Protein AF-A0A1V5XYQ0-F1 (afdb_monomer)

Secondary structure (DSSP, 8-state):
-EEEEEEEEE--SS--GGGTTPEEEEEEETTSS-EEEEEESS-PPTT-EEEEEETHHHHHHHT-TTSS-SEEEEEE-S-----HHHHTT--

Solvent-accessible surface area (backbone atoms only — not comparable to full-atom values): 5515 Å² total; per-residue (Å²): 117,48,60,24,29,30,76,43,74,58,88,69,92,82,67,66,73,83,59,61,92,60,45,39,30,31,30,30,40,71,91,56,79,72,70,47,70,26,37,48,74,72,77,82,53,75,71,37,39,30,36,29,37,54,44,75,59,13,13,55,70,74,71,43,82,86,46,101,45,51,28,20,34,77,39,75,57,91,77,86,88,73,63,75,81,74,65,71,81,81,123

Foldseek 3Di:
DFKWAFAAWDDDPDDDPVCPPWTWTWIAGPVDDDIDIATEPPDDDHGWIFDKDFDQVSCVLVVHRPDPGGMYTNDTDPDDDDDPVVVPPPD

Structure (mmCIF, N/CA/C/O backbone):
data_AF-A0A1V5XYQ0-F1
#
_entry.id   AF-A0A1V5XYQ0-F1
#
loop_
_atom_site.group_PDB
_atom_site.id
_atom_site.type_symbol
_atom_site.label_atom_id
_atom_site.label_alt_id
_atom_site.label_comp_id
_atom_site.label_asym_id
_atom_site.label_entity_id
_atom_site.label_seq_id
_atom_site.pdbx_PDB_ins_code
_atom_site.Cartn_x
_atom_site.Cartn_y
_atom_site.Cartn_z
_atom_site.occupancy
_atom_site.B_iso_or_equiv
_atom_site.auth_seq_id
_atom_site.auth_comp_id
_atom_site.auth_asym_id
_atom_site.auth_atom_id
_atom_site.pdbx_PDB_model_num
ATOM 1 N N . MET A 1 1 ? 4.118 3.011 9.750 1.00 94.75 1 MET A N 1
ATOM 2 C CA . MET A 1 1 ? 3.034 2.403 8.947 1.00 94.75 1 MET A CA 1
ATOM 3 C C . MET A 1 1 ? 1.849 3.348 8.944 1.00 94.75 1 MET A C 1
ATOM 5 O O . MET A 1 1 ? 1.717 4.105 9.899 1.00 94.75 1 MET A O 1
ATOM 9 N N . ILE A 1 2 ? 1.040 3.359 7.886 1.00 96.06 2 ILE A N 1
ATOM 10 C CA . ILE A 1 2 ? -0.089 4.289 7.735 1.00 96.06 2 ILE A CA 1
ATOM 11 C C . ILE A 1 2 ? -1.341 3.506 7.352 1.00 96.06 2 ILE A C 1
ATOM 13 O O . ILE A 1 2 ? -1.282 2.616 6.508 1.00 96.06 2 ILE A O 1
ATOM 17 N N . ILE A 1 3 ? -2.476 3.853 7.961 1.00 97.56 3 ILE A N 1
ATOM 18 C CA . ILE A 1 3 ? -3.779 3.327 7.554 1.00 97.56 3 ILE A CA 1
ATOM 19 C C . ILE A 1 3 ? -4.312 4.182 6.403 1.00 97.56 3 ILE A C 1
ATOM 21 O O . ILE A 1 3 ? -4.477 5.401 6.530 1.00 97.56 3 ILE A O 1
ATOM 25 N N . ALA A 1 4 ? -4.593 3.537 5.280 1.00 98.31 4 ALA A N 1
ATOM 26 C CA . ALA A 1 4 ? -5.110 4.171 4.080 1.00 98.31 4 ALA A CA 1
ATOM 27 C C . ALA A 1 4 ? -6.313 3.402 3.523 1.00 98.31 4 ALA A C 1
ATOM 29 O O . ALA A 1 4 ? -6.628 2.302 3.965 1.00 98.31 4 ALA A O 1
ATOM 30 N N . LYS A 1 5 ? -7.003 3.995 2.553 1.00 98.38 5 LYS A N 1
ATOM 31 C CA . LYS A 1 5 ? -8.036 3.348 1.746 1.00 98.38 5 LYS A CA 1
ATOM 32 C C . LYS A 1 5 ? -7.569 3.285 0.301 1.00 98.38 5 LYS A C 1
ATOM 34 O O . LYS A 1 5 ? -7.075 4.288 -0.212 1.00 98.38 5 LYS A O 1
ATOM 39 N N . VAL A 1 6 ? -7.754 2.146 -0.355 1.00 98.62 6 VAL A N 1
ATOM 40 C CA . VAL A 1 6 ? -7.511 2.011 -1.794 1.00 98.62 6 VAL A CA 1
ATOM 41 C C . VAL A 1 6 ? -8.600 2.760 -2.553 1.00 98.62 6 VAL A C 1
ATOM 43 O O . VAL A 1 6 ? -9.792 2.523 -2.353 1.00 98.62 6 VAL A O 1
ATOM 46 N N . VAL A 1 7 ? -8.190 3.676 -3.425 1.00 98.50 7 VAL A N 1
ATOM 47 C CA . VAL A 1 7 ? -9.096 4.545 -4.191 1.00 98.50 7 VAL A CA 1
ATOM 48 C C . VAL A 1 7 ? -8.932 4.402 -5.703 1.00 98.50 7 VAL A C 1
ATOM 50 O O . VAL A 1 7 ? -9.710 4.989 -6.447 1.00 98.50 7 VAL A O 1
ATOM 53 N N . GLY A 1 8 ? -7.963 3.616 -6.176 1.00 98.38 8 GLY A N 1
ATOM 54 C CA . GLY A 1 8 ? -7.790 3.363 -7.603 1.00 98.38 8 GLY A CA 1
ATOM 55 C C . GLY A 1 8 ? -6.551 2.543 -7.937 1.00 98.38 8 GLY A C 1
ATOM 56 O O . GLY A 1 8 ? -5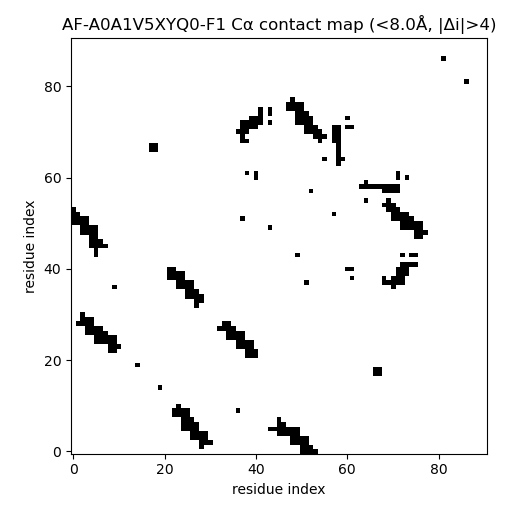.837 2.068 -7.053 1.00 98.38 8 GLY A O 1
ATOM 57 N N . HIS A 1 9 ? -6.286 2.430 -9.234 1.00 97.94 9 HIS A N 1
ATOM 58 C CA . HIS A 1 9 ? -5.115 1.768 -9.802 1.00 97.94 9 HIS A CA 1
ATOM 59 C C . HIS A 1 9 ? -4.283 2.762 -10.614 1.00 97.94 9 HIS A C 1
ATOM 61 O O . HIS A 1 9 ? -4.810 3.746 -11.135 1.00 97.94 9 HIS A O 1
A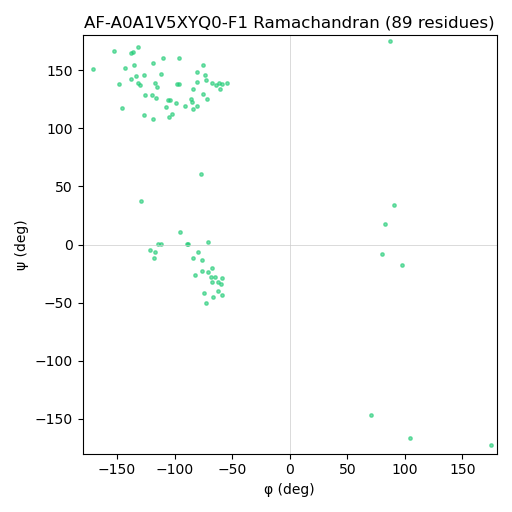TOM 67 N N . VAL A 1 10 ? -2.994 2.468 -10.764 1.00 97.75 10 VAL A N 1
ATOM 68 C CA . VAL A 1 10 ? -2.099 3.171 -11.686 1.00 97.75 10 VAL A CA 1
ATOM 69 C C . VAL A 1 10 ? -1.622 2.195 -12.755 1.00 97.75 10 VAL A C 1
ATOM 71 O O . VAL A 1 10 ? -1.049 1.152 -12.446 1.00 97.75 10 VAL A O 1
ATOM 74 N N . TRP A 1 11 ? -1.804 2.560 -14.024 1.00 96.38 11 TRP A N 1
ATOM 75 C CA . TRP A 1 11 ? -1.232 1.837 -15.158 1.00 96.38 11 TRP A CA 1
ATOM 76 C C . TRP A 1 11 ? -0.095 2.642 -15.773 1.00 96.38 11 TRP A C 1
ATOM 78 O O . TRP A 1 11 ? -0.307 3.731 -16.299 1.00 96.38 11 TRP A O 1
ATOM 88 N N . ALA A 1 12 ? 1.111 2.078 -15.743 1.00 96.12 12 ALA A N 1
ATOM 89 C CA . ALA A 1 12 ? 2.283 2.640 -16.404 1.00 96.12 12 ALA A CA 1
ATOM 90 C C . ALA A 1 12 ? 2.803 1.649 -17.451 1.00 96.12 12 ALA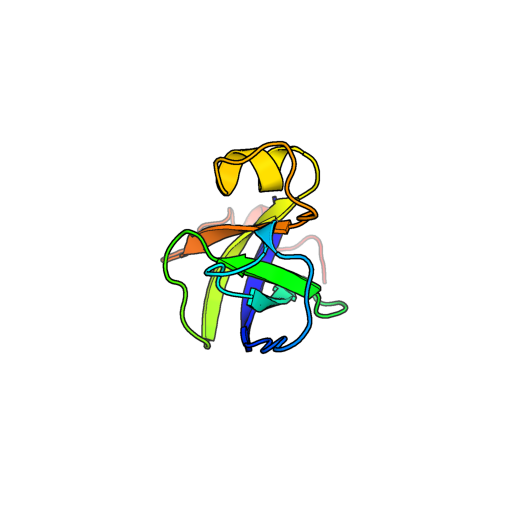 A C 1
ATOM 92 O O . ALA A 1 12 ? 3.350 0.593 -17.117 1.00 96.12 12 ALA A O 1
ATOM 93 N N . THR A 1 13 ? 2.600 1.968 -18.729 1.00 93.38 13 THR A N 1
ATOM 94 C CA . THR A 1 13 ? 3.086 1.161 -19.858 1.00 93.38 13 THR A CA 1
ATOM 95 C C . THR A 1 13 ? 4.591 1.325 -20.044 1.00 93.38 13 THR A C 1
ATOM 97 O O . THR A 1 13 ? 5.293 0.332 -20.200 1.00 93.38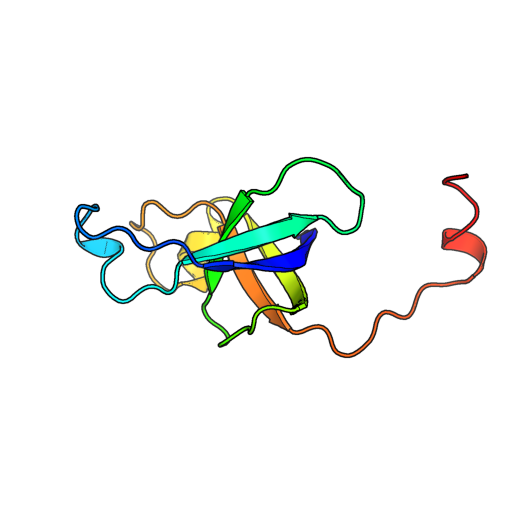 13 THR A O 1
ATOM 100 N N . LYS A 1 14 ? 5.096 2.559 -19.925 1.00 96.88 14 LYS A N 1
ATOM 101 C CA . LYS A 1 14 ? 6.526 2.881 -19.880 1.00 96.88 14 LYS A CA 1
ATOM 102 C C . LYS A 1 14 ? 6.947 3.160 -18.435 1.00 96.88 14 LYS A C 1
ATOM 104 O O . LYS A 1 14 ? 6.511 4.144 -17.847 1.00 96.88 14 LYS A O 1
ATOM 109 N N . LYS A 1 15 ? 7.763 2.277 -17.868 1.00 96.00 15 LYS A N 1
ATOM 110 C CA . LYS A 1 15 ? 8.267 2.315 -16.487 1.00 96.00 15 LYS A CA 1
ATOM 111 C C . LYS A 1 15 ? 9.614 1.602 -16.432 1.00 96.00 15 LYS A C 1
ATOM 113 O O . LYS A 1 15 ? 9.969 0.925 -17.390 1.00 96.00 15 LYS A O 1
ATOM 118 N N . GLU A 1 16 ? 10.340 1.774 -15.336 1.00 96.31 16 GLU A N 1
ATOM 119 C CA . GLU A 1 16 ? 11.562 1.009 -15.088 1.00 96.31 16 GLU A CA 1
ATOM 120 C C . GLU A 1 16 ? 11.222 -0.495 -15.007 1.00 96.31 16 GLU A C 1
ATOM 122 O O . GLU A 1 16 ? 10.161 -0.874 -14.495 1.00 96.31 16 GLU A O 1
ATOM 127 N N . ASP A 1 17 ? 12.073 -1.339 -15.593 1.00 95.25 17 ASP A N 1
ATOM 128 C CA . ASP A 1 17 ? 11.755 -2.745 -15.864 1.00 95.25 17 ASP A CA 1
ATOM 129 C C . ASP A 1 17 ? 11.497 -3.552 -14.586 1.00 95.25 17 ASP A C 1
ATOM 131 O O . ASP A 1 17 ? 10.644 -4.445 -14.575 1.00 95.25 17 ASP A O 1
ATOM 135 N N . SER A 1 18 ? 12.161 -3.212 -13.479 1.00 94.50 18 SER A N 1
ATOM 136 C CA . SER A 1 18 ? 11.983 -3.885 -12.192 1.00 94.50 18 SER A CA 1
ATOM 137 C C . SER A 1 18 ? 10.594 -3.661 -11.572 1.00 94.50 18 SER A C 1
ATOM 139 O O . SER A 1 18 ? 10.142 -4.489 -10.774 1.00 94.50 18 SER A O 1
ATOM 141 N N . LEU A 1 19 ? 9.868 -2.614 -11.995 1.00 95.38 19 LEU A N 1
ATOM 142 C CA . LEU A 1 19 ? 8.465 -2.376 -11.627 1.00 95.38 19 LEU A CA 1
ATOM 143 C C . LEU A 1 19 ? 7.472 -3.222 -12.438 1.00 95.38 19 LEU A C 1
ATOM 145 O O . LEU A 1 19 ? 6.265 -3.189 -12.181 1.00 95.38 19 LEU A O 1
ATOM 149 N N . SER A 1 20 ? 7.934 -3.958 -13.450 1.00 94.00 20 SER A N 1
ATOM 150 C CA . SER A 1 20 ? 7.069 -4.826 -14.243 1.00 94.00 20 SER A CA 1
ATOM 151 C C . SER A 1 20 ? 6.478 -5.961 -13.401 1.00 94.00 20 SER A C 1
ATOM 153 O O . SER A 1 20 ? 7.152 -6.572 -12.575 1.00 94.00 20 SER A O 1
ATOM 155 N N . GLY A 1 21 ? 5.185 -6.230 -13.600 1.00 92.69 21 GLY A N 1
ATOM 156 C CA . GLY A 1 21 ? 4.429 -7.234 -12.845 1.00 92.69 21 GLY A CA 1
ATOM 157 C C . GLY A 1 21 ? 3.955 -6.788 -11.457 1.00 92.69 21 GLY A C 1
ATOM 158 O O . GLY A 1 21 ? 3.150 -7.491 -10.851 1.00 92.69 21 GLY A O 1
ATOM 159 N N . LEU A 1 22 ? 4.387 -5.623 -10.963 1.00 95.81 22 LEU A N 1
ATOM 160 C CA . LEU A 1 22 ? 3.904 -5.078 -9.694 1.00 95.81 22 LEU A CA 1
ATOM 161 C C . LEU A 1 22 ? 2.549 -4.382 -9.874 1.00 95.81 22 LEU A C 1
ATOM 163 O O . LEU A 1 22 ? 2.325 -3.656 -10.846 1.00 95.81 22 LEU A O 1
ATOM 167 N N . LYS A 1 23 ? 1.646 -4.578 -8.910 1.00 97.06 23 LYS A N 1
ATOM 168 C CA . LYS A 1 23 ? 0.351 -3.891 -8.866 1.00 97.06 23 LYS A CA 1
ATOM 169 C C . LYS A 1 23 ? 0.525 -2.526 -8.210 1.00 97.06 23 LYS A C 1
ATOM 171 O O . LYS A 1 23 ? 0.884 -2.452 -7.040 1.00 97.06 23 LYS A O 1
ATOM 176 N N . LEU A 1 24 ? 0.271 -1.451 -8.951 1.00 98.25 24 LEU A N 1
ATOM 177 C CA . LEU A 1 24 ? 0.360 -0.081 -8.444 1.00 98.25 24 LEU A CA 1
ATOM 178 C C . LEU A 1 24 ? -1.036 0.430 -8.080 1.00 98.25 24 LEU A C 1
ATOM 180 O O . LEU A 1 24 ? -1.931 0.485 -8.927 1.00 98.25 24 LEU A O 1
ATOM 184 N N . MET A 1 25 ? -1.210 0.820 -6.822 1.00 98.56 25 MET A N 1
ATOM 185 C CA . MET A 1 25 ? -2.493 1.232 -6.259 1.00 98.56 25 MET A CA 1
ATOM 186 C C . MET A 1 25 ? -2.438 2.690 -5.824 1.00 98.56 25 MET A C 1
ATOM 188 O O . MET A 1 25 ? -1.463 3.116 -5.207 1.00 98.56 25 MET A O 1
ATOM 192 N N . VAL A 1 26 ? -3.503 3.445 -6.089 1.00 98.56 26 VAL A N 1
ATOM 193 C CA . VAL A 1 26 ? -3.699 4.767 -5.485 1.00 98.56 26 VAL A CA 1
ATOM 194 C C . VAL A 1 26 ? -4.368 4.567 -4.133 1.00 98.56 26 VAL A C 1
ATOM 196 O O . VAL A 1 26 ? -5.433 3.950 -4.043 1.00 98.56 26 VAL A O 1
ATOM 199 N N . VAL A 1 27 ? -3.765 5.108 -3.081 1.00 98.62 27 VAL A N 1
ATOM 200 C CA . VAL A 1 27 ? -4.266 5.028 -1.709 1.00 98.62 27 VAL A CA 1
ATOM 201 C C . VAL A 1 27 ? -4.380 6.417 -1.088 1.00 98.62 27 VAL A C 1
ATOM 203 O O . VAL A 1 27 ? -3.571 7.307 -1.346 1.00 98.62 27 VAL A O 1
ATOM 206 N N . LYS A 1 28 ? -5.391 6.610 -0.241 1.00 98.31 28 LYS A N 1
ATOM 207 C CA . LYS A 1 28 ? -5.621 7.856 0.500 1.00 98.31 28 LYS A CA 1
ATOM 208 C C . LYS A 1 28 ? -5.572 7.590 1.997 1.00 98.31 28 LYS A C 1
ATOM 210 O O . LYS A 1 28 ? -6.257 6.688 2.476 1.00 98.31 28 LYS A O 1
ATOM 215 N N . LYS A 1 29 ? -4.781 8.365 2.744 1.00 97.19 29 LYS A N 1
ATOM 216 C CA . LYS A 1 29 ? -4.682 8.232 4.210 1.00 97.19 29 LYS A CA 1
ATOM 217 C C . LYS A 1 29 ? -6.055 8.434 4.854 1.00 97.19 29 LYS A C 1
ATOM 219 O O . LYS A 1 29 ? -6.781 9.352 4.472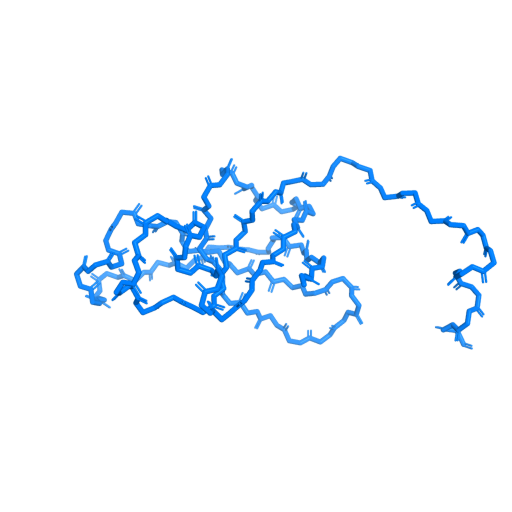 1.00 97.19 29 LYS A O 1
ATOM 224 N N . LEU A 1 30 ? -6.397 7.616 5.853 1.00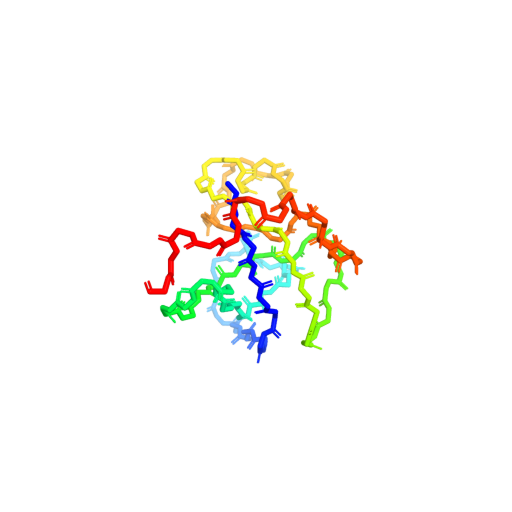 93.94 30 LEU A N 1
ATOM 225 C CA . LEU A 1 30 ? -7.666 7.787 6.574 1.00 93.94 30 LEU A CA 1
ATOM 226 C C . LEU A 1 30 ? -7.695 9.058 7.429 1.00 93.94 30 LEU A C 1
ATOM 228 O O . LEU A 1 30 ? -8.759 9.637 7.606 1.00 93.94 30 LEU A O 1
ATOM 232 N N . SER A 1 31 ? -6.539 9.526 7.901 1.00 90.88 31 SER A N 1
ATOM 233 C CA . SER A 1 31 ? -6.400 10.783 8.648 1.00 90.88 31 SER A CA 1
ATOM 234 C C . SER A 1 31 ? -6.581 12.045 7.789 1.00 90.88 31 SER A C 1
ATOM 236 O O . SER A 1 31 ? -6.381 13.148 8.283 1.00 90.88 31 SER A O 1
ATOM 238 N N . GLY A 1 32 ? -6.888 11.902 6.496 1.00 88.62 32 GLY A N 1
ATOM 239 C CA . GLY A 1 32 ? -6.908 13.005 5.538 1.00 88.62 32 GLY A CA 1
ATOM 240 C C . GLY A 1 32 ? -5.544 13.287 4.898 1.00 88.62 32 GLY A C 1
ATOM 241 O O . GLY A 1 32 ? -4.533 12.657 5.218 1.00 88.62 32 GLY A O 1
ATOM 242 N N . GLY A 1 33 ? -5.540 14.225 3.947 1.00 90.50 33 GLY A N 1
ATOM 243 C CA . GLY A 1 33 ? -4.378 14.591 3.134 1.00 90.50 33 GLY A CA 1
ATOM 244 C C . GLY A 1 33 ? -4.422 14.054 1.700 1.00 90.50 33 GLY A C 1
ATOM 245 O O . GLY A 1 33 ? -5.468 13.617 1.203 1.00 90.50 33 GLY A O 1
ATOM 246 N N . GLU A 1 34 ? -3.269 14.127 1.036 1.00 93.12 34 GLU A N 1
ATOM 247 C CA . GLU A 1 34 ? -3.098 13.754 -0.368 1.00 93.12 34 GLU A CA 1
ATOM 248 C C . GLU A 1 34 ? -3.074 12.236 -0.580 1.00 93.12 34 GLU A C 1
ATOM 250 O O . GLU A 1 34 ? -2.734 11.448 0.311 1.00 93.12 34 GLU A O 1
ATOM 255 N N . SER A 1 35 ? -3.460 11.834 -1.791 1.00 97.44 35 SER A N 1
ATOM 256 C CA . SER A 1 35 ? -3.339 10.443 -2.224 1.00 97.44 35 SER A CA 1
ATOM 257 C C . SER A 1 35 ? -1.905 10.163 -2.664 1.00 97.44 35 SER A C 1
ATOM 259 O O . SER A 1 35 ? -1.233 11.042 -3.194 1.00 97.44 35 SER A O 1
ATOM 261 N N . PHE A 1 36 ? -1.452 8.933 -2.469 1.00 98.00 36 PHE A N 1
ATOM 262 C CA . PHE A 1 36 ? -0.122 8.473 -2.860 1.00 98.00 36 PHE A CA 1
ATOM 263 C C . PHE A 1 36 ? -0.219 7.094 -3.515 1.00 98.00 36 PHE A C 1
ATOM 265 O O . PHE A 1 36 ? -1.260 6.435 -3.450 1.00 98.00 36 PHE A O 1
ATOM 272 N N . VAL A 1 37 ? 0.853 6.674 -4.184 1.00 98.19 37 VAL A N 1
ATOM 273 C CA . VAL A 1 37 ? 0.925 5.367 -4.843 1.00 98.19 37 VAL A CA 1
ATOM 274 C C . VAL A 1 37 ? 1.621 4.377 -3.918 1.00 98.19 37 VAL A C 1
ATOM 276 O O . VAL A 1 37 ? 2.613 4.713 -3.279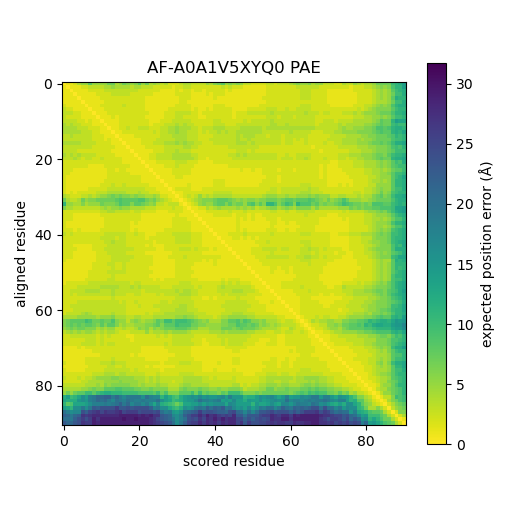 1.00 98.19 37 VAL A O 1
ATOM 279 N N . ALA A 1 38 ? 1.103 3.157 -3.848 1.00 98.38 38 ALA A N 1
ATOM 280 C CA . ALA A 1 38 ? 1.728 2.052 -3.138 1.00 98.38 38 ALA A CA 1
ATOM 281 C C . ALA A 1 38 ? 1.713 0.791 -4.007 1.00 98.38 38 ALA A C 1
ATOM 283 O O . ALA A 1 38 ? 0.759 0.551 -4.751 1.00 98.38 38 ALA A O 1
ATOM 284 N N . VAL A 1 39 ? 2.762 -0.024 -3.898 1.00 98.19 39 VAL A N 1
ATOM 285 C CA . VAL A 1 39 ? 2.778 -1.367 -4.488 1.00 98.19 39 VAL A CA 1
ATOM 286 C C . VAL A 1 39 ? 1.915 -2.296 -3.644 1.00 98.19 39 VAL A C 1
ATOM 288 O O . VAL A 1 39 ? 2.090 -2.371 -2.431 1.00 98.19 39 VAL A O 1
ATOM 291 N N . ASP A 1 40 ? 1.004 -3.026 -4.270 1.00 98.25 40 ASP A N 1
ATOM 292 C CA . ASP A 1 40 ? 0.207 -4.051 -3.607 1.00 98.25 40 ASP A CA 1
ATOM 293 C C . ASP A 1 40 ? 0.886 -5.419 -3.675 1.00 98.25 40 ASP A C 1
ATOM 295 O O . ASP A 1 40 ? 1.106 -5.959 -4.761 1.00 98.25 40 ASP A O 1
ATOM 299 N N . VAL A 1 41 ? 1.190 -5.978 -2.500 1.00 96.81 41 VAL A N 1
ATOM 300 C CA . VAL A 1 41 ? 1.749 -7.331 -2.355 1.00 96.81 41 VAL A CA 1
ATOM 301 C C . VAL A 1 41 ? 0.775 -8.315 -1.703 1.00 96.81 41 VAL A C 1
ATOM 303 O O . VAL A 1 41 ? 1.124 -9.477 -1.522 1.00 96.81 41 VAL A O 1
ATOM 306 N N . VAL A 1 42 ? -0.440 -7.875 -1.360 1.00 97.81 42 VAL A N 1
ATOM 307 C CA . VAL A 1 42 ? -1.437 -8.685 -0.634 1.00 97.81 42 VAL A CA 1
ATOM 308 C C . VAL A 1 42 ? -2.721 -8.934 -1.425 1.00 97.81 42 VAL A C 1
ATOM 310 O O . VAL A 1 42 ? -3.501 -9.800 -1.046 1.00 97.81 42 VAL A O 1
ATOM 313 N N . GLY A 1 43 ? -2.932 -8.232 -2.540 1.00 97.44 43 GLY A N 1
ATOM 314 C CA . GLY A 1 43 ? -4.109 -8.401 -3.391 1.00 97.44 43 GLY A CA 1
ATOM 315 C C . GLY A 1 43 ? -5.276 -7.492 -3.015 1.00 97.44 43 GLY A C 1
ATOM 316 O O . GLY A 1 43 ? -6.421 -7.909 -3.165 1.00 97.44 43 GLY A O 1
ATOM 317 N N . ALA A 1 44 ? -4.997 -6.277 -2.539 1.00 98.38 44 ALA A N 1
ATOM 318 C CA . ALA A 1 44 ? -6.026 -5.339 -2.108 1.00 98.38 44 ALA A CA 1
ATOM 319 C C . ALA A 1 44 ? -6.899 -4.815 -3.268 1.00 98.38 44 ALA A C 1
ATOM 321 O O . ALA A 1 44 ? -6.417 -4.468 -4.351 1.00 98.38 44 ALA A O 1
ATOM 322 N N . GLY A 1 45 ? -8.200 -4.707 -3.014 1.00 98.25 45 GLY A N 1
ATOM 323 C CA . GLY A 1 45 ? -9.210 -4.155 -3.912 1.00 98.25 45 GLY A CA 1
ATOM 324 C C . GLY A 1 45 ? -9.525 -2.680 -3.651 1.00 98.25 45 GLY A C 1
ATOM 325 O O . GLY A 1 45 ? -9.284 -2.137 -2.572 1.00 98.25 45 GLY A O 1
ATOM 326 N N . ILE A 1 46 ? -10.116 -2.006 -4.644 1.00 98.44 46 ILE A N 1
ATOM 327 C CA . ILE A 1 46 ? -10.643 -0.644 -4.466 1.00 98.44 46 ILE A CA 1
ATOM 328 C C . ILE A 1 46 ? -11.725 -0.650 -3.384 1.00 98.44 46 ILE A C 1
ATOM 330 O O . ILE A 1 46 ? -12.639 -1.468 -3.402 1.00 98.44 46 ILE A O 1
ATOM 334 N N . GLY A 1 47 ? -11.649 0.313 -2.467 1.00 98.00 47 GLY A N 1
ATOM 335 C CA . GLY A 1 47 ? -12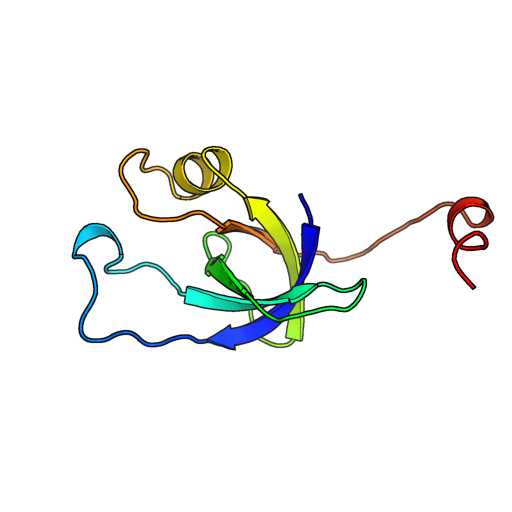.583 0.450 -1.355 1.00 98.00 47 GLY A CA 1
ATOM 336 C C . GLY A 1 47 ? -12.081 -0.159 -0.048 1.00 98.00 47 GLY A C 1
ATOM 337 O O . GLY A 1 47 ? -12.571 0.235 1.012 1.00 98.00 47 GLY A O 1
ATOM 338 N N . GLU A 1 48 ? -11.076 -1.032 -0.098 1.00 98.56 48 GLU A N 1
ATOM 339 C CA . GLU A 1 48 ? -10.526 -1.669 1.093 1.00 98.56 48 GLU A CA 1
ATOM 340 C C . GLU A 1 48 ? -9.678 -0.707 1.925 1.00 98.56 48 GLU A C 1
ATOM 342 O O . GLU A 1 48 ? -8.992 0.184 1.407 1.00 98.56 48 GLU A O 1
ATOM 347 N N . ARG A 1 49 ? -9.729 -0.896 3.247 1.00 98.25 49 ARG A N 1
ATOM 348 C CA . ARG A 1 49 ? -8.794 -0.264 4.179 1.00 98.25 49 ARG A CA 1
ATOM 349 C C . ARG A 1 49 ? -7.545 -1.120 4.231 1.00 98.25 49 ARG A C 1
ATOM 351 O O . ARG A 1 49 ? -7.631 -2.335 4.370 1.00 98.25 49 ARG A O 1
ATOM 358 N N . VAL A 1 50 ? -6.400 -0.474 4.145 1.00 98.56 50 VAL A N 1
ATOM 359 C CA . VAL A 1 50 ? -5.111 -1.129 4.005 1.00 98.56 50 VAL A CA 1
ATOM 360 C C . VAL A 1 50 ? -4.081 -0.506 4.926 1.00 98.56 50 VAL A C 1
ATOM 362 O O . VAL A 1 50 ? -4.173 0.665 5.305 1.00 98.56 50 VAL A O 1
ATOM 365 N N . LEU A 1 51 ? -3.083 -1.306 5.268 1.00 98.25 51 LEU A N 1
ATOM 366 C CA . LEU A 1 51 ? -1.936 -0.900 6.051 1.00 98.25 51 LEU A CA 1
ATOM 367 C C . LEU A 1 51 ? -0.721 -0.771 5.134 1.00 98.25 51 LEU A C 1
ATOM 369 O O . LEU A 1 51 ? -0.360 -1.722 4.441 1.00 98.25 51 LEU A O 1
ATOM 373 N N . THR A 1 52 ? -0.085 0.399 5.132 1.00 98.19 52 THR A N 1
ATOM 374 C CA . THR A 1 52 ? 1.082 0.666 4.287 1.00 98.19 52 THR A CA 1
ATOM 375 C C . THR A 1 52 ? 2.365 0.840 5.096 1.00 98.19 52 THR A C 1
ATOM 377 O O . THR A 1 52 ? 2.364 1.363 6.216 1.00 98.19 52 THR A O 1
ATOM 380 N N . VAL A 1 53 ? 3.483 0.412 4.516 1.00 98.06 53 VAL A N 1
ATOM 381 C CA . VAL A 1 53 ? 4.853 0.710 4.970 1.00 98.06 53 VAL A CA 1
ATOM 382 C C . VAL A 1 53 ? 5.523 1.656 3.979 1.00 98.06 53 VAL A C 1
ATOM 384 O O . VAL A 1 53 ? 5.084 1.757 2.833 1.00 98.06 53 VAL A O 1
ATOM 387 N N . SER A 1 54 ? 6.584 2.343 4.402 1.00 97.00 54 SER A N 1
ATOM 388 C CA . SER A 1 54 ? 7.312 3.280 3.545 1.00 97.00 54 SER A CA 1
ATOM 389 C C . SER A 1 54 ? 8.834 3.181 3.690 1.00 97.00 54 SER A C 1
ATOM 391 O O . SER A 1 54 ? 9.356 2.594 4.643 1.00 97.00 54 SER A O 1
ATOM 393 N N . GLY A 1 55 ? 9.560 3.765 2.739 1.00 94.88 55 GLY A N 1
ATOM 394 C CA . GLY A 1 55 ? 11.022 3.768 2.697 1.00 94.88 55 GLY A CA 1
ATOM 395 C C . GLY A 1 55 ? 11.608 2.389 2.381 1.00 94.88 55 GLY A C 1
ATOM 396 O O . GLY A 1 55 ? 11.009 1.593 1.663 1.00 94.88 55 GLY A O 1
ATOM 397 N N . SER A 1 56 ? 12.781 2.077 2.939 1.00 93.88 56 SER A N 1
ATOM 398 C CA . SER A 1 56 ? 13.477 0.801 2.691 1.00 93.88 56 SER A CA 1
ATOM 399 C C . SER A 1 56 ? 12.651 -0.432 3.074 1.00 93.88 56 SER A C 1
ATOM 401 O O . SER A 1 56 ? 12.774 -1.480 2.445 1.00 93.88 56 SER A O 1
ATOM 403 N N . THR A 1 57 ? 11.760 -0.307 4.063 1.00 95.25 57 THR A N 1
ATOM 404 C CA . THR A 1 57 ? 10.862 -1.398 4.468 1.00 95.25 57 THR A CA 1
ATOM 405 C C . THR A 1 57 ? 9.858 -1.782 3.381 1.00 95.25 57 THR A C 1
ATOM 407 O O . THR A 1 57 ? 9.483 -2.949 3.303 1.00 95.25 57 THR A O 1
ATOM 410 N N . ALA A 1 58 ? 9.480 -0.849 2.499 1.00 97.12 58 ALA A N 1
ATOM 411 C CA . ALA A 1 58 ? 8.612 -1.144 1.363 1.00 97.12 58 ALA A CA 1
ATOM 412 C C . ALA A 1 58 ? 9.304 -2.070 0.356 1.00 97.12 58 ALA A C 1
ATOM 414 O O . ALA A 1 58 ? 8.723 -3.074 -0.039 1.00 97.12 58 ALA A O 1
ATOM 415 N N . ARG A 1 59 ? 10.572 -1.804 0.017 1.00 95.38 59 ARG A N 1
ATOM 416 C CA . ARG A 1 59 ? 11.365 -2.663 -0.883 1.00 95.38 59 ARG A CA 1
ATOM 417 C C . ARG A 1 59 ? 11.499 -4.089 -0.352 1.00 95.38 59 ARG A C 1
ATOM 419 O O . ARG A 1 59 ? 11.240 -5.052 -1.072 1.00 95.38 59 ARG A O 1
ATOM 426 N N . ARG A 1 60 ? 11.768 -4.215 0.952 1.00 94.38 60 ARG A N 1
ATOM 427 C CA . ARG A 1 60 ? 11.804 -5.511 1.646 1.00 94.38 60 ARG A CA 1
ATOM 428 C C . ARG A 1 60 ? 10.456 -6.230 1.615 1.00 94.38 60 ARG A C 1
ATOM 430 O O . ARG A 1 60 ? 10.432 -7.437 1.416 1.00 94.38 60 ARG A O 1
ATOM 437 N N . ALA A 1 61 ? 9.347 -5.507 1.774 1.00 95.00 61 ALA A N 1
ATOM 438 C CA . ALA A 1 61 ? 8.004 -6.085 1.705 1.00 95.00 61 ALA A CA 1
ATOM 439 C C . ALA A 1 61 ? 7.637 -6.585 0.297 1.00 95.00 61 ALA A C 1
ATOM 441 O O . ALA A 1 61 ? 6.937 -7.584 0.171 1.00 95.00 61 ALA A O 1
ATOM 442 N N . VAL A 1 62 ? 8.144 -5.935 -0.757 1.00 94.12 62 VAL A N 1
ATOM 443 C CA . VAL A 1 62 ? 8.021 -6.424 -2.143 1.00 94.12 62 VAL A CA 1
ATOM 444 C C . VAL A 1 62 ? 8.982 -7.590 -2.436 1.00 94.12 62 VAL A C 1
ATOM 446 O O . VAL A 1 62 ? 8.817 -8.296 -3.428 1.00 94.12 62 VAL A O 1
ATOM 449 N N . GLY A 1 63 ? 9.963 -7.841 -1.564 1.00 91.69 63 GLY A N 1
ATOM 450 C CA . GLY A 1 63 ? 10.913 -8.949 -1.687 1.00 91.69 63 GLY A CA 1
ATOM 451 C C . GLY A 1 63 ? 12.094 -8.668 -2.619 1.00 91.69 63 GLY A C 1
ATOM 452 O O . GLY A 1 63 ? 12.745 -9.606 -3.073 1.00 91.69 63 GLY A O 1
ATOM 453 N N . LYS A 1 64 ? 12.368 -7.395 -2.932 1.00 88.38 64 LYS A N 1
ATOM 454 C CA . LYS A 1 64 ? 13.477 -6.979 -3.802 1.00 88.38 64 LYS A CA 1
ATOM 455 C C . LYS A 1 64 ? 14.052 -5.644 -3.319 1.00 88.38 64 LYS A C 1
ATOM 457 O O . LYS A 1 64 ? 13.361 -4.627 -3.351 1.00 88.38 64 LYS A O 1
ATOM 462 N N . ASP A 1 65 ? 15.318 -5.640 -2.912 1.00 87.44 65 ASP A N 1
ATOM 463 C CA . ASP A 1 65 ? 15.942 -4.479 -2.260 1.00 87.44 65 ASP A CA 1
ATOM 464 C C . ASP A 1 65 ? 16.316 -3.332 -3.212 1.00 87.44 65 ASP A C 1
ATOM 466 O O . ASP A 1 65 ? 16.366 -2.182 -2.769 1.00 87.44 65 ASP A O 1
ATOM 470 N N . ASP A 1 66 ? 16.487 -3.618 -4.505 1.00 89.44 66 ASP A N 1
ATOM 471 C CA . ASP A 1 66 ? 16.905 -2.644 -5.527 1.00 89.44 66 ASP A CA 1
ATOM 472 C C . ASP A 1 66 ? 15.731 -2.008 -6.295 1.00 89.44 66 ASP A C 1
ATOM 474 O O . ASP A 1 66 ? 15.925 -1.327 -7.300 1.00 89.44 66 ASP A O 1
ATOM 478 N N . LEU A 1 67 ? 14.488 -2.216 -5.844 1.00 94.06 67 LEU A N 1
ATOM 479 C CA . LEU A 1 67 ? 13.314 -1.641 -6.504 1.00 94.06 67 LEU A CA 1
ATOM 480 C C . LEU A 1 67 ? 13.185 -0.130 -6.268 1.00 94.06 67 LEU A C 1
ATOM 482 O O . LEU A 1 67 ? 13.319 0.319 -5.128 1.00 94.06 67 LEU A O 1
ATOM 486 N N . PRO A 1 68 ? 12.767 0.662 -7.270 1.00 95.56 68 PRO A N 1
ATOM 487 C CA . PRO A 1 68 ? 12.395 2.061 -7.078 1.00 95.56 68 PRO A CA 1
ATOM 488 C C . PRO A 1 68 ? 10.991 2.169 -6.448 1.00 95.56 68 PRO A C 1
ATOM 490 O O . PRO A 1 68 ? 10.059 2.703 -7.042 1.00 95.56 68 PRO A O 1
ATOM 493 N N . VAL A 1 69 ? 10.830 1.615 -5.242 1.00 96.75 69 VAL A N 1
ATOM 494 C CA . VAL A 1 69 ? 9.580 1.580 -4.469 1.00 96.75 69 VAL A CA 1
ATOM 495 C C . VAL A 1 69 ? 9.823 2.175 -3.088 1.00 96.75 69 VAL A C 1
ATOM 497 O O . VAL A 1 69 ? 10.730 1.765 -2.362 1.00 96.75 69 VAL A O 1
ATOM 500 N N . ASP A 1 70 ? 8.981 3.126 -2.707 1.00 96.69 70 ASP A N 1
ATOM 501 C CA . ASP A 1 70 ? 9.026 3.821 -1.424 1.00 96.69 70 ASP A CA 1
ATOM 502 C C . ASP A 1 70 ? 7.777 3.578 -0.568 1.00 96.69 70 ASP A C 1
ATOM 504 O O . ASP A 1 70 ? 7.764 3.980 0.595 1.00 96.69 70 ASP A O 1
ATOM 508 N N . CYS A 1 71 ? 6.755 2.898 -1.099 1.00 98.06 71 CYS A N 1
ATOM 509 C CA . CYS A 1 71 ? 5.553 2.528 -0.367 1.00 98.06 71 CYS A CA 1
ATOM 510 C C . CYS A 1 71 ? 4.946 1.204 -0.848 1.00 98.06 71 CYS A C 1
ATOM 512 O O . CYS A 1 71 ? 4.838 0.948 -2.049 1.00 98.06 71 CYS A O 1
ATOM 514 N N . ALA A 1 72 ? 4.515 0.371 0.101 1.00 98.38 72 ALA A N 1
ATOM 515 C CA . ALA A 1 72 ? 3.856 -0.901 -0.175 1.00 98.38 72 ALA A CA 1
ATOM 516 C C . ALA A 1 72 ? 2.658 -1.126 0.756 1.00 98.38 72 ALA A C 1
ATOM 518 O O . ALA A 1 72 ? 2.711 -0.780 1.939 1.00 98.38 72 ALA A O 1
ATOM 519 N N . ILE A 1 73 ? 1.593 -1.722 0.222 1.00 98.69 73 ILE A N 1
ATOM 520 C CA . ILE A 1 73 ? 0.467 -2.262 0.982 1.00 98.69 73 ILE A CA 1
ATOM 521 C C . ILE A 1 73 ? 0.878 -3.630 1.512 1.00 98.69 73 ILE A C 1
ATOM 523 O O . ILE A 1 73 ? 1.148 -4.532 0.730 1.00 98.69 73 ILE A O 1
ATOM 527 N N . VAL A 1 74 ? 0.894 -3.785 2.834 1.00 98.25 74 VAL A N 1
ATOM 528 C CA . VAL A 1 74 ? 1.347 -5.014 3.511 1.00 98.25 74 VAL A CA 1
ATOM 529 C C . VAL A 1 74 ? 0.235 -5.736 4.263 1.00 98.25 74 VAL A C 1
ATOM 531 O O . VAL A 1 74 ? 0.481 -6.766 4.880 1.00 98.25 74 VAL A O 1
ATOM 534 N N . GLY A 1 75 ? -0.989 -5.208 4.226 1.00 98.31 75 GLY A N 1
ATOM 535 C CA . GLY A 1 75 ? -2.143 -5.855 4.836 1.00 98.31 75 GLY A CA 1
ATOM 536 C C . GLY A 1 75 ? -3.460 -5.177 4.484 1.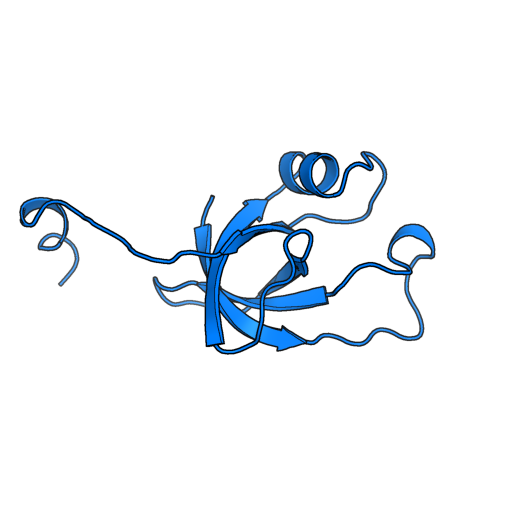00 98.31 75 GLY A C 1
ATOM 537 O O . GLY A 1 75 ? -3.504 -3.964 4.260 1.00 98.31 75 GLY A O 1
ATOM 538 N N . ILE A 1 76 ? -4.522 -5.977 4.468 1.00 98.62 76 ILE A N 1
ATOM 539 C CA . ILE A 1 76 ? -5.920 -5.547 4.368 1.00 98.62 76 ILE A CA 1
ATOM 540 C C . ILE A 1 76 ? -6.495 -5.540 5.788 1.00 98.62 76 ILE A C 1
ATOM 542 O O . ILE A 1 76 ? -6.173 -6.407 6.597 1.00 98.62 76 ILE A O 1
ATOM 546 N N . ILE A 1 77 ? -7.276 -4.515 6.125 1.00 98.25 77 ILE A N 1
ATOM 547 C CA . ILE A 1 77 ? -7.752 -4.269 7.489 1.00 98.25 77 ILE A CA 1
ATOM 548 C C . ILE A 1 77 ? -9.228 -4.649 7.611 1.00 98.25 77 ILE A C 1
ATOM 550 O O . ILE A 1 77 ? -10.110 -3.916 7.143 1.00 98.25 77 ILE A O 1
ATOM 554 N N . ASP A 1 78 ? -9.489 -5.727 8.345 1.00 97.12 78 ASP A N 1
ATOM 555 C CA . ASP A 1 78 ? -10.844 -6.182 8.670 1.00 97.12 78 ASP A CA 1
ATOM 556 C C . ASP A 1 78 ? -11.516 -5.272 9.709 1.00 97.12 78 ASP A C 1
ATOM 558 O O . ASP A 1 78 ? -12.617 -4.752 9.501 1.00 97.12 78 ASP A O 1
ATOM 562 N N . ALA A 1 79 ? -10.822 -4.995 10.815 1.00 95.12 79 ALA A N 1
ATOM 563 C CA . ALA A 1 79 ? -11.333 -4.192 11.920 1.00 95.12 79 ALA A CA 1
ATOM 564 C C . ALA A 1 79 ? -10.241 -3.312 12.541 1.00 95.12 79 ALA A C 1
ATOM 566 O O . ALA A 1 79 ? -9.056 -3.633 12.501 1.00 95.12 79 ALA A O 1
ATOM 567 N N . ILE A 1 80 ? -10.662 -2.182 13.112 1.00 92.69 80 ILE A N 1
ATOM 568 C CA . ILE A 1 80 ? -9.806 -1.287 13.892 1.00 92.69 80 ILE A CA 1
ATOM 569 C C . ILE A 1 80 ? -10.507 -1.082 15.230 1.00 92.69 80 ILE A C 1
ATOM 571 O O . ILE A 1 80 ? -11.563 -0.448 15.279 1.00 92.69 80 ILE A O 1
ATOM 575 N N . GLU A 1 81 ? -9.919 -1.613 16.294 1.00 93.31 81 GLU A N 1
ATOM 576 C CA . GLU A 1 81 ? -10.352 -1.382 17.667 1.00 93.31 81 GLU A CA 1
ATOM 577 C C . GLU A 1 81 ? -9.378 -0.402 18.322 1.00 93.31 81 GLU A C 1
ATOM 579 O O . GLU A 1 81 ? -8.163 -0.592 18.286 1.00 93.31 81 GLU A O 1
ATOM 584 N N . VAL A 1 82 ? -9.913 0.695 18.851 1.00 90.44 82 VAL A N 1
ATOM 585 C CA . VAL A 1 82 ? -9.140 1.739 19.527 1.00 90.44 82 VAL A CA 1
ATOM 586 C C . VAL A 1 82 ? -9.848 2.044 20.832 1.00 90.44 82 VAL A C 1
ATOM 588 O O . VAL A 1 82 ? -11.079 2.124 20.851 1.00 90.44 82 VAL A O 1
ATOM 591 N N . ASP A 1 83 ? -9.075 2.237 21.898 1.00 92.75 83 ASP A N 1
ATOM 592 C CA . ASP A 1 83 ? -9.615 2.671 23.179 1.00 92.75 83 ASP A CA 1
ATOM 593 C C . ASP A 1 83 ? -10.424 3.970 23.014 1.00 92.75 83 ASP A C 1
ATOM 595 O O . ASP A 1 83 ? -10.041 4.887 22.275 1.00 92.75 83 ASP A O 1
ATOM 599 N N . LYS A 1 84 ? -11.562 4.042 23.703 1.00 77.75 84 LYS A N 1
ATOM 600 C CA . LYS A 1 84 ? -12.500 5.164 23.637 1.00 77.75 84 LYS A CA 1
ATOM 601 C C . LYS A 1 84 ? -11.833 6.473 24.057 1.00 77.75 84 LYS A C 1
ATOM 603 O O . LYS A 1 84 ? -12.129 7.505 23.463 1.00 77.75 84 LYS A O 1
ATOM 608 N N . GLU A 1 85 ? -10.899 6.426 25.006 1.00 79.81 85 GLU A N 1
ATOM 609 C CA . GLU A 1 85 ? -10.171 7.609 25.488 1.00 79.81 85 GLU A CA 1
ATOM 610 C C . GLU A 1 85 ? -9.162 8.165 24.466 1.00 79.81 85 GLU A C 1
ATOM 612 O O . GLU A 1 85 ? -8.838 9.352 24.486 1.00 79.81 85 GLU A O 1
ATOM 617 N N . ALA A 1 86 ? -8.687 7.338 23.530 1.00 73.19 86 ALA A N 1
ATOM 618 C CA . ALA A 1 86 ? -7.744 7.757 22.493 1.00 73.19 86 ALA A CA 1
ATOM 619 C C . ALA A 1 86 ? -8.429 8.413 21.276 1.00 73.19 86 ALA A C 1
ATOM 621 O O . ALA A 1 86 ? -7.753 9.022 20.446 1.00 73.19 86 ALA A O 1
ATOM 622 N N . ARG A 1 87 ? -9.763 8.319 21.160 1.00 62.94 87 ARG A N 1
ATOM 623 C CA . ARG A 1 87 ? -10.546 8.894 20.049 1.00 62.94 87 ARG A CA 1
ATOM 624 C C . ARG A 1 87 ? -10.870 10.383 20.219 1.00 62.94 87 ARG A C 1
ATOM 626 O O . ARG A 1 87 ? -11.050 11.063 19.219 1.00 62.94 87 ARG A O 1
ATOM 633 N N . THR A 1 88 ? -10.924 10.889 21.450 1.00 55.41 88 THR A N 1
ATOM 634 C CA . THR A 1 88 ? -11.453 12.225 21.798 1.00 55.41 88 THR A CA 1
ATOM 635 C C . THR A 1 88 ? -10.441 13.373 21.746 1.00 55.41 88 THR A C 1
ATOM 637 O O . THR A 1 88 ? -10.810 14.507 22.023 1.00 55.41 88 THR A O 1
ATOM 640 N N . LYS A 1 89 ? -9.169 13.134 21.396 1.00 51.59 89 LYS A N 1
ATOM 641 C CA . LYS A 1 89 ? -8.140 14.198 21.374 1.00 51.59 89 LYS A CA 1
ATOM 642 C C . LYS A 1 89 ? -8.003 14.972 20.056 1.00 51.59 89 LYS A C 1
ATOM 644 O O . LYS A 1 89 ? -7.164 15.862 19.999 1.00 51.59 89 LYS A O 1
ATOM 649 N N . ASN A 1 90 ? -8.795 14.660 19.028 1.00 50.31 90 ASN A N 1
ATOM 650 C CA . ASN A 1 90 ? -8.658 15.253 17.690 1.00 50.31 90 ASN A CA 1
ATOM 651 C C . ASN A 1 90 ? -9.980 15.817 17.124 1.00 50.31 90 ASN A C 1
ATOM 653 O O . ASN A 1 90 ? -10.221 15.687 15.923 1.00 50.31 90 ASN A O 1
ATOM 657 N N . GLU A 1 91 ? -10.817 16.425 17.967 1.00 40.06 91 GLU A N 1
ATOM 658 C CA . GLU A 1 91 ? -11.911 17.314 17.529 1.00 40.06 91 GLU A CA 1
ATOM 659 C C . GLU A 1 91 ? -11.658 18.746 18.006 1.00 40.06 91 GLU A C 1
ATOM 661 O O . GLU A 1 91 ? -11.304 18.916 19.196 1.00 40.06 91 GLU A O 1
#

pLDDT: mean 93.01, std 10.92, range [40.06, 98.69]

Nearest PDB structures (foldseek):
  2rcf-assembly1_D  TM=9.373E-01  e=8.455E-08  Halothiobacillus neapolitanus
  4jvz-assembly1_E  TM=9.552E-01  e=1.134E-07  Thermosynechococcus vestitus BP-1
  7ckc-assembly1_AB  TM=9.355E-01  e=2.162E-07  Halothiobacillus neapolitanus
  5l37-assembly1_C  TM=8.984E-01  e=9.936E-07  Mycolicibacterium smegmatis MC2 155
  5l37-assembly1_D  TM=9.192E-01  e=1.895E-06  Mycolicibacterium smegmatis MC2 155

Mean predicted aligned error: 4.43 Å

Sequence (91 aa):
MIIAKVVGHVWATKKEDSLSGLKLMVVKKLSGGESFVAVDVVGAGIGERVLTVSGSTARRAVGKDDLPVDCAIVGIIDAIEVDKEARTKNE

Radius of gyration: 14.31 Å; Cα contacts (8 Å, |Δi|>4): 175; chains: 1; bounding box: 30×26×45 Å